Protein AF-A0A969CHP5-F1 (afdb_monomer_lite)

Sequence (103 aa):
MPSAKVNKIDASGTYPCPCRRQGHLSPIMLMDALGCEQCHHIFIVKPDGYTIEQCSAHYPHRTWYWTGRHWHPSRSRNRKLYWSLLLLSLCVGLIIVIWLVVL

Secondary structure (DSSP, 8-state):
-----PPPPPTTS-EE-SS-TT-EEEE-TTSSEEEETTT--EEEEPTTSSEEEE--SSSSPPEEEE-SSSEEEE--THHHHHHHHHHHHHHHHHHHHHHHHH-

Radius of gyration: 20.07 Å; chains: 1; bounding box: 52×31×57 Å

Structure (mmCIF, N/CA/C/O backbone):
data_AF-A0A969CHP5-F1
#
_entry.id   AF-A0A969CHP5-F1
#
loop_
_atom_site.group_PDB
_atom_site.id
_atom_site.type_symbol
_atom_site.label_atom_id
_atom_site.label_alt_id
_atom_site.label_comp_id
_atom_site.label_asym_id
_atom_site.label_entity_id
_atom_site.label_seq_id
_atom_site.pdbx_PDB_ins_code
_atom_site.Cartn_x
_atom_site.Cartn_y
_atom_site.Cartn_z
_atom_site.occupancy
_atom_site.B_iso_or_equiv
_atom_site.auth_seq_id
_atom_site.auth_comp_id
_atom_site.auth_asym_id
_atom_site.auth_atom_id
_atom_site.pdbx_PDB_model_num
ATOM 1 N N . MET A 1 1 ? -3.449 18.693 -10.287 1.00 43.56 1 MET A N 1
ATOM 2 C CA . MET A 1 1 ? -3.528 17.408 -9.552 1.00 43.56 1 MET A CA 1
ATOM 3 C C . MET A 1 1 ? -4.234 17.694 -8.237 1.00 43.56 1 MET A C 1
ATOM 5 O O . MET A 1 1 ? -3.754 18.584 -7.545 1.00 43.56 1 MET A O 1
ATOM 9 N N . PRO A 1 2 ? -5.375 17.066 -7.901 1.00 43.09 2 PRO A N 1
ATOM 10 C CA . PRO A 1 2 ? -6.012 17.330 -6.617 1.00 43.09 2 PRO A CA 1
ATOM 11 C C . PRO A 1 2 ? -5.061 16.837 -5.528 1.00 43.09 2 PRO A C 1
ATOM 13 O O . PRO A 1 2 ? -4.631 15.685 -5.563 1.00 43.09 2 PRO A O 1
ATOM 16 N N . SER A 1 3 ? -4.695 17.722 -4.605 1.00 51.88 3 SER A N 1
ATOM 17 C CA . SER A 1 3 ? -3.945 17.368 -3.404 1.00 51.88 3 SER A CA 1
ATOM 18 C C . SER A 1 3 ? -4.847 16.478 -2.550 1.00 51.88 3 SER A C 1
ATOM 20 O O . SER A 1 3 ? -5.678 16.965 -1.782 1.00 51.88 3 SER A O 1
ATOM 22 N N . ALA A 1 4 ? -4.793 15.165 -2.784 1.00 60.47 4 ALA A N 1
ATOM 23 C CA . ALA A 1 4 ? -5.497 14.196 -1.965 1.00 60.47 4 ALA A CA 1
ATOM 24 C C . ALA A 1 4 ? -4.883 14.290 -0.568 1.00 60.47 4 ALA A C 1
ATOM 26 O O . ALA A 1 4 ? -3.759 13.841 -0.356 1.00 60.47 4 ALA A O 1
ATOM 27 N N . LYS A 1 5 ? -5.590 14.947 0.357 1.00 68.06 5 LYS A N 1
ATOM 28 C CA . LYS A 1 5 ? -5.167 15.039 1.754 1.00 68.06 5 LYS A CA 1
ATOM 29 C C . LYS A 1 5 ? -5.029 13.615 2.284 1.00 68.06 5 LYS A C 1
ATOM 31 O O . LYS A 1 5 ? -6.019 12.891 2.389 1.00 68.06 5 LYS A O 1
ATOM 36 N N . VAL A 1 6 ? -3.790 13.206 2.523 1.00 75.94 6 VAL A N 1
ATOM 37 C CA . VAL A 1 6 ? -3.480 11.908 3.110 1.00 75.94 6 VAL A CA 1
ATOM 38 C C . VAL A 1 6 ? -3.713 12.038 4.607 1.00 75.94 6 VAL A C 1
ATOM 40 O O . VAL A 1 6 ? -3.163 12.937 5.240 1.00 75.94 6 VAL A O 1
ATOM 43 N N . ASN A 1 7 ? -4.568 11.181 5.153 1.00 83.06 7 ASN A N 1
ATOM 44 C CA . ASN A 1 7 ? -4.863 11.166 6.579 1.00 83.06 7 ASN A CA 1
ATOM 45 C C . ASN A 1 7 ? -4.018 10.101 7.270 1.00 83.06 7 ASN A C 1
ATOM 47 O O . ASN A 1 7 ? -3.778 9.032 6.703 1.00 83.06 7 ASN A O 1
ATOM 51 N N . LYS A 1 8 ? -3.592 10.398 8.500 1.00 85.88 8 LYS A N 1
ATOM 52 C CA . LYS A 1 8 ? -2.894 9.433 9.348 1.00 85.88 8 LYS A CA 1
ATOM 53 C C . LYS A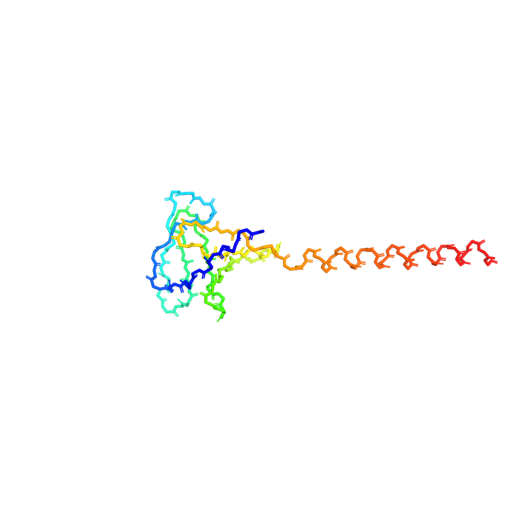 1 8 ? -3.819 8.246 9.624 1.00 85.88 8 LYS A C 1
ATOM 55 O O . LYS A 1 8 ? -5.007 8.433 9.893 1.00 85.88 8 LYS A O 1
ATOM 60 N N . ILE A 1 9 ? -3.271 7.046 9.513 1.00 87.06 9 ILE A N 1
ATOM 61 C CA . ILE A 1 9 ? -3.961 5.799 9.821 1.00 87.06 9 ILE A CA 1
ATOM 62 C C . ILE A 1 9 ? -3.781 5.547 11.315 1.00 87.06 9 ILE A C 1
ATOM 64 O O . ILE A 1 9 ? -2.666 5.580 11.832 1.00 87.06 9 ILE A O 1
ATOM 68 N N . ASP A 1 10 ? -4.889 5.331 12.004 1.00 86.38 10 ASP A N 1
ATOM 69 C CA . ASP A 1 10 ? -4.918 4.906 13.392 1.00 86.38 10 ASP A CA 1
ATOM 70 C C . ASP A 1 10 ? -4.862 3.379 13.425 1.00 86.38 10 ASP A C 1
ATOM 72 O O . ASP A 1 10 ? -5.750 2.714 12.896 1.00 86.38 10 ASP A O 1
ATOM 76 N N . ALA A 1 11 ? -3.821 2.811 14.030 1.00 83.19 11 ALA A N 1
ATOM 77 C CA . ALA A 1 11 ? -3.672 1.363 14.133 1.00 83.19 11 ALA A CA 1
ATOM 78 C C . ALA A 1 11 ? -4.799 0.707 14.950 1.00 83.19 11 ALA A C 1
ATOM 80 O O . ALA A 1 11 ? -5.052 -0.474 14.760 1.00 83.19 11 ALA A O 1
ATOM 81 N N . SER A 1 12 ? -5.502 1.463 15.804 1.00 84.44 12 SER A N 1
ATOM 82 C CA . SER A 1 12 ? -6.666 0.994 16.569 1.00 84.44 12 SER A CA 1
ATOM 83 C C . SER A 1 12 ? -8.006 1.189 15.843 1.00 84.44 12 SER A C 1
ATOM 85 O O . SER A 1 12 ? -9.053 0.739 16.314 1.00 84.44 12 SER A O 1
ATOM 87 N N . GLY A 1 13 ? -7.986 1.853 14.686 1.00 85.50 13 GLY A N 1
ATOM 88 C CA . GLY A 1 13 ? -9.175 2.209 13.925 1.00 85.50 13 GLY A CA 1
ATOM 89 C C . GLY A 1 13 ? -9.751 1.057 13.103 1.00 85.50 13 GLY A C 1
ATOM 90 O O . GLY A 1 13 ? -9.059 0.122 12.704 1.00 85.50 13 GLY A O 1
ATOM 91 N N . THR A 1 14 ? -11.044 1.166 12.786 1.00 88.12 14 THR A N 1
ATOM 92 C CA . THR A 1 14 ? -11.709 0.290 11.812 1.00 88.12 14 THR A CA 1
ATOM 93 C C . THR A 1 14 ? -11.814 0.992 10.462 1.00 88.12 14 THR A C 1
ATOM 95 O O . THR A 1 14 ? -12.347 2.098 10.369 1.00 88.12 14 THR A O 1
ATOM 98 N N . TYR A 1 15 ? -11.351 0.338 9.396 1.00 90.25 15 TYR A N 1
ATOM 99 C CA . TYR A 1 15 ? -11.370 0.887 8.032 1.00 90.25 15 TYR A CA 1
ATOM 100 C C . TYR A 1 15 ? -12.074 -0.061 7.059 1.00 90.25 15 TYR A C 1
ATOM 102 O O . TYR A 1 15 ? -12.099 -1.262 7.298 1.00 90.25 15 TYR A O 1
ATOM 110 N N . PRO A 1 16 ? -12.639 0.410 5.934 1.00 91.25 16 PRO A N 1
ATOM 111 C CA . PRO A 1 16 ? -13.132 -0.495 4.895 1.00 91.25 16 PRO A CA 1
ATOM 112 C C . PRO A 1 16 ? -11.969 -1.286 4.284 1.00 91.25 16 PRO A C 1
ATOM 114 O O . PRO A 1 16 ? -10.846 -0.801 4.235 1.00 91.25 16 PRO A O 1
ATOM 117 N N . CYS A 1 17 ? -12.197 -2.489 3.778 1.00 90.44 17 CYS A N 1
ATOM 118 C CA . CYS A 1 17 ? -11.139 -3.288 3.170 1.00 90.44 17 CYS A CA 1
ATOM 119 C C . CYS A 1 17 ? -10.775 -2.760 1.759 1.00 90.44 17 CYS A C 1
ATOM 121 O O . CYS A 1 17 ? -11.663 -2.549 0.927 1.00 90.44 17 CYS A O 1
ATOM 123 N N . PRO A 1 18 ? -9.477 -2.583 1.430 1.00 88.50 18 PRO A N 1
ATOM 124 C CA . PRO A 1 18 ? -9.043 -2.160 0.095 1.00 88.50 18 PRO A CA 1
ATOM 125 C C . PRO A 1 18 ? -9.248 -3.238 -0.985 1.00 88.50 18 PRO A C 1
ATOM 127 O O . PRO A 1 18 ? -9.321 -2.906 -2.167 1.00 88.50 18 PRO A O 1
ATOM 130 N N . CYS A 1 19 ? -9.341 -4.519 -0.608 1.00 83.12 19 CYS A N 1
ATOM 131 C CA . CYS A 1 19 ? -9.546 -5.639 -1.536 1.00 83.12 19 CYS A CA 1
ATOM 132 C C . CYS A 1 19 ? -11.024 -5.864 -1.888 1.00 83.12 19 CYS A C 1
ATOM 134 O O . CYS A 1 19 ? -11.336 -6.209 -3.026 1.00 83.12 19 CYS A O 1
ATOM 136 N N . ARG A 1 20 ? -11.935 -5.693 -0.919 1.00 78.38 20 ARG A N 1
ATOM 137 C CA . ARG A 1 20 ? -13.385 -5.899 -1.070 1.00 78.38 20 ARG A CA 1
ATOM 138 C C . ARG A 1 20 ? -14.153 -4.826 -0.307 1.00 78.38 20 ARG A C 1
ATOM 140 O O . ARG A 1 20 ? -13.928 -4.637 0.878 1.00 78.38 20 ARG A O 1
ATOM 147 N N . ARG A 1 21 ? -15.134 -4.190 -0.955 1.00 73.94 21 ARG A N 1
ATOM 148 C CA . ARG A 1 21 ? -15.909 -3.077 -0.367 1.00 73.94 21 ARG A CA 1
ATOM 149 C C . ARG A 1 21 ? -16.746 -3.443 0.866 1.00 73.94 21 ARG A C 1
ATOM 151 O O . ARG A 1 21 ? -17.100 -2.542 1.609 1.00 73.94 21 ARG A O 1
ATOM 158 N N . GLN A 1 22 ? -17.081 -4.719 1.057 1.00 83.75 22 GLN A N 1
ATOM 159 C CA . GLN A 1 22 ? -17.917 -5.181 2.175 1.00 83.75 22 GLN A CA 1
ATOM 160 C C . GLN A 1 22 ? -17.104 -5.621 3.402 1.00 83.75 22 GLN A C 1
ATOM 162 O O . GLN A 1 22 ? -17.690 -5.884 4.447 1.00 83.75 22 GLN A O 1
ATOM 167 N N . GLY A 1 23 ? -15.777 -5.733 3.279 1.00 85.88 23 GLY A N 1
ATOM 168 C CA . GLY A 1 23 ? -14.912 -6.134 4.385 1.00 85.88 23 GLY A CA 1
ATOM 169 C C . GLY A 1 23 ? -14.491 -4.942 5.225 1.00 85.88 23 GLY A C 1
ATOM 170 O O . GLY A 1 23 ? -14.414 -3.822 4.720 1.00 85.88 23 GLY A O 1
ATOM 171 N N . HIS A 1 24 ? -14.143 -5.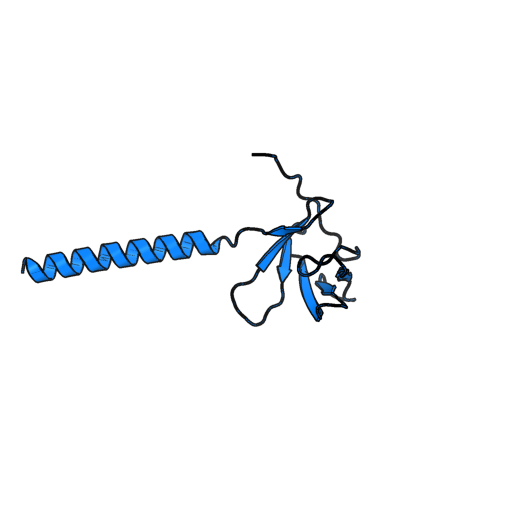204 6.480 1.00 90.62 24 HIS A N 1
ATOM 172 C CA . HIS A 1 24 ? -13.551 -4.222 7.378 1.00 90.62 24 HIS A CA 1
ATOM 173 C C . HIS A 1 24 ? -12.182 -4.711 7.850 1.00 90.62 24 HIS A C 1
ATOM 175 O O . HIS A 1 24 ? -11.960 -5.909 8.013 1.00 90.62 24 HIS A O 1
ATOM 181 N N . LEU A 1 25 ? -11.263 -3.766 7.985 1.00 91.50 25 LEU A N 1
ATOM 182 C CA . LEU A 1 25 ? -9.956 -3.915 8.590 1.00 91.50 25 LEU A CA 1
ATOM 183 C C . LEU A 1 25 ? -10.099 -3.655 10.087 1.00 91.50 25 LEU A C 1
ATOM 185 O O . LEU A 1 25 ? -10.504 -2.553 10.460 1.00 91.50 25 LEU A O 1
ATOM 189 N N . SER A 1 26 ? -9.776 -4.650 10.905 1.00 90.12 26 SER A N 1
ATOM 190 C CA . SER A 1 26 ? -9.752 -4.582 12.363 1.00 90.12 26 SER A CA 1
ATOM 191 C C . SER A 1 26 ? -8.311 -4.646 12.892 1.00 90.12 26 SER A C 1
ATOM 193 O O . SER A 1 26 ? -7.451 -5.269 12.260 1.00 90.12 26 SER A O 1
AT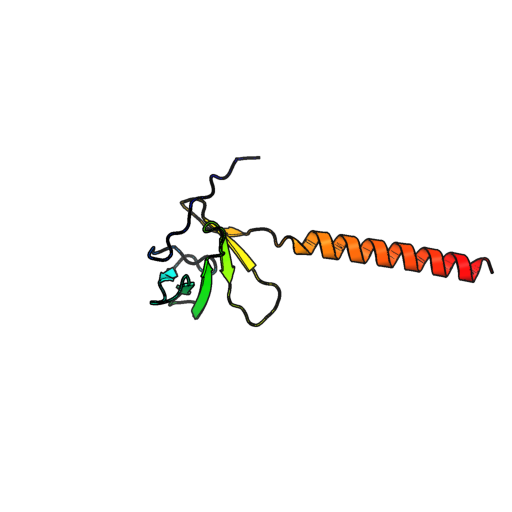OM 195 N N . PRO A 1 27 ? -8.016 -3.994 14.028 1.00 90.12 27 PRO A N 1
ATOM 196 C CA . PRO A 1 27 ? -6.705 -4.056 14.667 1.00 90.12 27 PRO A CA 1
ATOM 197 C C . PRO A 1 27 ? -6.336 -5.479 15.078 1.00 90.12 27 PRO A C 1
ATOM 199 O O . PRO A 1 27 ? -7.128 -6.190 15.696 1.00 90.12 27 PRO A O 1
ATOM 202 N N . ILE A 1 28 ? -5.098 -5.874 14.786 1.00 86.44 28 ILE A N 1
ATOM 203 C CA . ILE A 1 28 ? -4.492 -7.076 15.352 1.00 86.44 28 ILE A CA 1
ATOM 204 C C . ILE A 1 28 ? -3.785 -6.654 16.636 1.00 86.44 28 ILE A C 1
ATOM 206 O O . ILE A 1 28 ? -2.797 -5.922 16.609 1.00 86.44 28 ILE A O 1
ATOM 210 N N . MET A 1 29 ? -4.312 -7.108 17.771 1.00 76.50 29 MET A N 1
ATOM 211 C CA . MET A 1 29 ? -3.768 -6.792 19.092 1.00 76.50 29 MET A CA 1
ATOM 212 C C . MET A 1 29 ? -2.261 -7.102 19.147 1.00 76.50 29 MET A C 1
ATOM 214 O O . MET A 1 29 ? -1.830 -8.159 18.690 1.00 76.50 29 MET A O 1
ATOM 218 N N . LEU A 1 30 ? -1.486 -6.184 19.740 1.00 74.19 30 LEU A N 1
ATOM 219 C CA . LEU A 1 30 ? -0.018 -6.216 19.885 1.00 74.19 30 LEU A CA 1
ATOM 220 C C . LEU A 1 30 ? 0.821 -5.905 18.628 1.00 74.19 30 LEU A C 1
ATOM 222 O O . LEU A 1 30 ? 2.046 -6.004 18.692 1.00 74.19 30 LEU A O 1
ATOM 226 N N . MET A 1 31 ? 0.226 -5.497 17.506 1.00 74.94 31 MET A N 1
ATOM 227 C CA . MET A 1 31 ? 0.987 -5.075 16.323 1.00 74.94 31 MET A CA 1
ATOM 228 C C . MET A 1 31 ? 0.368 -3.834 15.679 1.00 74.94 3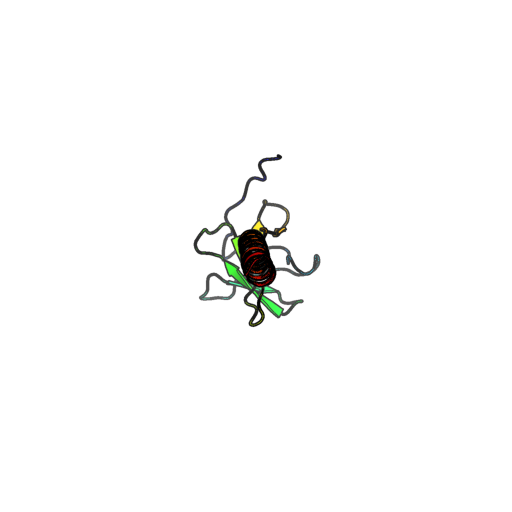1 MET A C 1
ATOM 230 O O . MET A 1 31 ? -0.845 -3.651 15.717 1.00 74.94 31 MET A O 1
ATOM 234 N N . ASP A 1 32 ? 1.183 -3.024 14.998 1.00 82.62 32 ASP A N 1
ATOM 235 C CA . ASP A 1 32 ? 0.703 -1.963 14.098 1.00 82.62 32 ASP A CA 1
ATOM 236 C C . ASP A 1 32 ? 0.213 -2.574 12.769 1.00 82.62 32 ASP A C 1
ATOM 238 O O . ASP A 1 32 ? 0.699 -2.274 11.672 1.00 82.62 32 ASP A O 1
ATOM 242 N N . ALA A 1 33 ? -0.725 -3.517 12.879 1.00 89.00 33 ALA A N 1
ATOM 243 C CA . ALA A 1 33 ? -1.248 -4.312 11.784 1.00 89.00 33 ALA A CA 1
ATOM 244 C C . ALA A 1 33 ? -2.775 -4.407 11.841 1.00 89.00 33 ALA A C 1
ATOM 246 O O . ALA A 1 33 ? -3.393 -4.492 12.899 1.00 89.00 33 ALA A O 1
ATOM 247 N N . LEU A 1 34 ? -3.375 -4.423 10.658 1.00 91.44 34 LEU A N 1
ATOM 248 C CA . LEU A 1 34 ? -4.807 -4.472 10.431 1.00 91.44 34 LEU A CA 1
ATOM 249 C C . LEU A 1 34 ? -5.153 -5.744 9.649 1.00 91.44 34 LEU A C 1
ATOM 251 O O . LEU A 1 34 ? -4.587 -6.004 8.586 1.00 91.44 34 LEU A O 1
ATOM 255 N N . GLY A 1 35 ? -6.088 -6.537 10.161 1.00 90.81 35 GLY A N 1
ATOM 256 C CA . GLY A 1 35 ? -6.577 -7.768 9.544 1.00 90.81 35 GLY A CA 1
ATOM 257 C C . GLY A 1 35 ? -7.970 -7.593 8.946 1.00 90.81 35 GLY A C 1
ATOM 258 O O . GLY A 1 35 ? -8.800 -6.874 9.481 1.00 90.81 35 GLY A O 1
ATOM 259 N N . CYS A 1 36 ? -8.242 -8.250 7.823 1.00 91.25 36 CYS A N 1
ATOM 260 C CA . CYS A 1 36 ? -9.571 -8.290 7.208 1.00 91.25 36 CYS A CA 1
ATOM 261 C C . CYS A 1 36 ? -10.237 -9.646 7.457 1.00 91.25 36 CYS A C 1
ATOM 263 O O . CYS A 1 36 ? -9.753 -10.656 6.951 1.00 91.25 36 CYS A O 1
ATOM 265 N N . GLU A 1 37 ? -11.380 -9.678 8.140 1.00 86.75 37 GLU A N 1
ATOM 266 C CA . GLU A 1 37 ? -12.065 -10.938 8.491 1.00 86.75 37 GLU A CA 1
ATOM 267 C C . GLU A 1 37 ? -12.655 -11.682 7.282 1.00 86.75 37 GLU A C 1
ATOM 269 O O . GLU A 1 37 ? -12.766 -12.899 7.298 1.00 86.75 37 GLU A O 1
ATOM 274 N N . GLN A 1 38 ? -13.005 -10.972 6.205 1.00 88.19 38 GLN A N 1
ATOM 275 C CA . GLN A 1 38 ? -13.624 -11.578 5.012 1.00 88.19 38 GLN A CA 1
ATOM 276 C C . GLN A 1 38 ? -12.623 -12.055 3.960 1.00 88.19 38 GLN A C 1
ATOM 278 O O . GLN A 1 38 ? -12.932 -12.893 3.115 1.00 88.19 38 GLN A O 1
ATOM 283 N N . CYS A 1 39 ? -11.463 -11.409 3.912 1.00 88.31 39 CYS A N 1
ATOM 284 C CA . CYS A 1 39 ? -10.452 -11.639 2.891 1.00 88.31 39 CYS A CA 1
ATOM 285 C C . CYS A 1 39 ? -9.174 -12.256 3.459 1.00 88.31 39 CYS A C 1
ATOM 287 O O . CYS A 1 39 ? -8.290 -12.603 2.685 1.00 88.31 39 CYS A O 1
ATOM 289 N N . HIS A 1 40 ? -9.091 -12.400 4.787 1.00 87.44 40 HIS A N 1
ATOM 290 C CA . HIS A 1 40 ? -7.993 -13.026 5.525 1.00 87.44 40 HIS A CA 1
ATOM 291 C C . HIS A 1 40 ? -6.606 -12.474 5.165 1.00 87.44 40 HIS A C 1
ATOM 293 O O . HIS A 1 40 ? -5.592 -13.158 5.282 1.00 87.44 40 HIS A O 1
ATOM 299 N N . HIS A 1 41 ? -6.551 -11.218 4.720 1.00 88.69 41 HIS A N 1
ATOM 300 C CA . HIS A 1 41 ? -5.304 -10.521 4.444 1.00 88.69 41 HIS A CA 1
ATOM 301 C C . HIS A 1 41 ? -4.929 -9.623 5.615 1.00 88.69 41 HIS A C 1
ATOM 303 O O . HIS A 1 41 ? -5.785 -8.958 6.203 1.00 88.69 41 HIS A O 1
ATOM 309 N N . ILE A 1 42 ? -3.630 -9.601 5.904 1.00 90.38 42 ILE A N 1
ATOM 310 C CA . ILE A 1 42 ? -3.015 -8.753 6.917 1.00 90.38 42 ILE A CA 1
ATOM 311 C C . ILE A 1 42 ? -2.345 -7.579 6.207 1.00 90.38 42 ILE A C 1
ATOM 313 O O . ILE A 1 42 ? -1.680 -7.747 5.180 1.00 90.38 42 ILE A O 1
ATOM 317 N N . PHE A 1 43 ? -2.520 -6.390 6.760 1.00 91.44 43 PHE A N 1
ATOM 318 C CA . PHE A 1 43 ? -1.942 -5.150 6.278 1.00 91.44 43 PHE A CA 1
ATOM 319 C C . PHE A 1 43 ? -1.136 -4.522 7.406 1.00 91.44 43 PHE A C 1
ATOM 321 O O . PHE A 1 43 ? -1.661 -4.312 8.491 1.00 91.44 43 PHE A O 1
ATOM 328 N N . ILE A 1 44 ? 0.130 -4.214 7.163 1.00 90.50 44 ILE A N 1
ATOM 329 C CA . ILE A 1 44 ? 0.983 -3.515 8.123 1.00 90.50 44 ILE A CA 1
ATOM 330 C C . ILE A 1 44 ? 0.892 -2.019 7.851 1.00 90.50 44 ILE A C 1
ATOM 332 O O . ILE A 1 44 ? 0.994 -1.591 6.698 1.00 90.50 44 ILE A O 1
ATOM 336 N N . VAL A 1 45 ? 0.722 -1.222 8.903 1.00 89.75 45 VAL A N 1
ATOM 337 C CA . VAL A 1 45 ? 0.856 0.232 8.808 1.00 89.75 45 VAL A CA 1
ATOM 338 C C . VAL A 1 45 ? 2.345 0.548 8.692 1.00 89.75 45 VAL A C 1
ATOM 340 O O . VAL A 1 45 ? 3.154 0.124 9.515 1.00 89.75 45 VAL A O 1
ATOM 343 N N . LYS A 1 46 ? 2.742 1.260 7.637 1.00 87.81 46 LYS A N 1
ATOM 344 C CA . LYS A 1 46 ? 4.140 1.653 7.459 1.00 87.81 46 LYS A CA 1
ATOM 345 C C . LYS A 1 46 ? 4.584 2.599 8.579 1.00 87.81 46 LYS A C 1
ATOM 347 O O . LYS A 1 46 ? 3.755 3.321 9.127 1.00 87.81 46 LYS A O 1
ATOM 352 N N . PRO A 1 47 ? 5.902 2.714 8.832 1.00 82.62 47 PRO A N 1
ATOM 353 C CA . PRO A 1 47 ? 6.443 3.661 9.811 1.00 82.62 47 PRO A CA 1
ATOM 354 C C . PRO A 1 47 ? 6.074 5.124 9.532 1.00 82.62 47 PRO A C 1
ATOM 356 O O . PRO A 1 47 ? 6.145 5.962 10.424 1.00 82.62 47 PRO A O 1
ATOM 359 N N . ASP A 1 48 ? 5.692 5.445 8.290 1.00 82.88 48 ASP A N 1
ATOM 360 C CA . ASP A 1 48 ? 5.195 6.773 7.936 1.00 82.88 48 ASP A CA 1
ATOM 361 C C . ASP A 1 48 ? 3.829 7.085 8.578 1.00 82.88 48 ASP A C 1
ATOM 363 O O . ASP A 1 48 ? 3.500 8.254 8.752 1.00 82.88 48 ASP A O 1
ATOM 367 N N . GLY A 1 49 ? 3.048 6.071 8.966 1.00 85.69 49 GLY A N 1
ATOM 368 C CA . GLY A 1 49 ? 1.708 6.210 9.536 1.00 85.69 49 GLY A CA 1
ATOM 369 C C . GLY A 1 49 ? 0.636 6.644 8.530 1.00 85.69 49 GLY A C 1
ATOM 370 O O . GLY A 1 49 ? -0.486 6.951 8.926 1.00 85.69 49 GLY A O 1
ATOM 371 N N . TYR A 1 50 ? 0.957 6.696 7.235 1.00 87.88 50 TYR A N 1
ATOM 372 C CA . TYR A 1 50 ? 0.070 7.199 6.176 1.00 87.88 50 TYR A CA 1
ATOM 373 C C . TYR A 1 50 ? -0.245 6.154 5.112 1.00 87.88 50 TYR A C 1
ATOM 375 O O . TYR A 1 50 ? -1.200 6.316 4.342 1.00 87.88 50 TYR A O 1
ATOM 383 N N . THR A 1 51 ? 0.546 5.083 5.054 1.00 89.62 51 THR A N 1
ATOM 384 C CA . THR A 1 51 ? 0.313 3.976 4.137 1.00 89.62 51 THR A CA 1
ATOM 385 C C . THR A 1 51 ? 0.173 2.644 4.854 1.00 89.62 51 THR A C 1
ATOM 387 O O . THR A 1 51 ? 0.810 2.390 5.871 1.00 89.62 51 THR A O 1
ATOM 390 N N . ILE A 1 52 ? -0.655 1.774 4.283 1.00 90.50 52 ILE A N 1
ATOM 391 C CA . ILE A 1 52 ? -0.674 0.352 4.610 1.00 90.50 52 ILE A CA 1
ATOM 392 C C . ILE A 1 52 ? 0.010 -0.446 3.505 1.00 90.50 52 ILE A C 1
ATOM 394 O O . ILE A 1 52 ? -0.109 -0.122 2.319 1.00 90.50 52 ILE A O 1
ATOM 398 N N . GLU A 1 53 ? 0.698 -1.509 3.891 1.00 89.44 53 GLU A N 1
ATOM 399 C CA . GLU A 1 53 ? 1.310 -2.490 3.004 1.00 89.44 53 GLU A CA 1
ATOM 400 C C . GLU A 1 53 ? 0.713 -3.866 3.261 1.00 89.44 53 GLU A C 1
ATOM 402 O O . GLU A 1 53 ? 0.602 -4.301 4.403 1.00 89.44 53 GLU A O 1
ATOM 407 N N . GLN A 1 54 ? 0.313 -4.564 2.201 1.00 90.00 54 GLN A N 1
ATOM 408 C CA . GLN A 1 54 ? -0.175 -5.930 2.345 1.00 90.00 54 GLN A CA 1
ATOM 409 C C . GLN A 1 54 ? 0.980 -6.877 2.691 1.00 90.00 54 GLN A C 1
ATOM 411 O O . GLN A 1 54 ? 1.936 -7.004 1.920 1.00 90.00 54 GLN A O 1
ATOM 416 N N . CYS A 1 55 ? 0.832 -7.607 3.799 1.00 83.94 55 CYS A N 1
ATOM 417 C CA . CYS A 1 55 ? 1.667 -8.750 4.154 1.00 83.94 55 CYS A CA 1
ATOM 418 C C . CYS A 1 55 ? 1.350 -9.924 3.228 1.00 83.94 55 CYS A C 1
ATOM 420 O O . CYS A 1 55 ? 0.549 -10.802 3.539 1.00 83.94 55 CYS A O 1
ATOM 422 N N . SER A 1 56 ? 1.948 -9.903 2.042 1.00 74.06 56 SER A N 1
ATOM 423 C CA . SER A 1 56 ? 1.920 -11.006 1.089 1.00 74.06 56 SER A CA 1
ATOM 424 C C . SER A 1 56 ? 3.300 -11.646 1.040 1.00 74.06 56 SER A C 1
ATOM 426 O O . SER A 1 56 ? 4.297 -10.945 0.875 1.00 74.06 56 SER A O 1
ATOM 428 N N . ALA A 1 57 ? 3.348 -12.977 1.118 1.00 68.81 57 ALA A N 1
ATOM 429 C CA . ALA A 1 57 ? 4.566 -13.741 0.850 1.00 68.81 57 ALA A CA 1
ATOM 430 C C . ALA A 1 57 ? 5.011 -13.626 -0.622 1.00 68.81 57 ALA A C 1
ATOM 432 O O . ALA A 1 57 ? 6.161 -13.899 -0.949 1.00 68.81 57 ALA A O 1
ATOM 433 N N . HIS A 1 58 ? 4.104 -13.215 -1.516 1.00 64.50 58 HIS A N 1
ATOM 434 C CA . HIS A 1 58 ? 4.373 -13.036 -2.937 1.00 64.50 58 HIS A CA 1
ATOM 435 C C . HIS A 1 58 ? 4.583 -11.562 -3.294 1.00 64.50 58 HIS A C 1
ATOM 437 O O . HIS A 1 58 ? 3.716 -10.718 -3.038 1.00 64.50 58 HIS A O 1
ATOM 443 N N . TYR A 1 59 ? 5.712 -11.282 -3.946 1.00 61.41 59 TYR A N 1
ATOM 444 C CA . TYR A 1 59 ? 5.992 -10.015 -4.615 1.00 61.41 59 TYR A CA 1
ATOM 445 C C . TYR A 1 59 ? 5.096 -9.875 -5.863 1.00 61.41 59 TYR A C 1
ATOM 447 O O . TYR A 1 59 ? 4.886 -10.872 -6.558 1.00 61.41 59 TYR A O 1
ATOM 455 N N . PRO A 1 60 ? 4.580 -8.679 -6.214 1.00 69.19 60 PRO A N 1
ATOM 456 C CA . PRO A 1 60 ? 4.870 -7.361 -5.647 1.00 69.19 60 PRO A CA 1
ATOM 457 C C . PRO A 1 60 ? 3.974 -6.958 -4.470 1.00 69.19 60 PRO A C 1
ATOM 459 O O . PRO A 1 60 ? 2.750 -7.098 -4.516 1.00 69.19 60 PRO A O 1
ATOM 462 N N . HIS A 1 61 ? 4.591 -6.334 -3.463 1.00 74.88 61 HIS A N 1
ATOM 463 C CA . HIS A 1 61 ? 3.874 -5.723 -2.348 1.00 74.88 61 HIS A CA 1
ATOM 464 C C . HIS A 1 61 ? 3.002 -4.566 -2.835 1.00 74.88 61 HIS A C 1
ATOM 466 O O . HIS A 1 61 ? 3.459 -3.645 -3.525 1.00 74.88 61 HIS A O 1
ATOM 472 N N . ARG A 1 62 ? 1.720 -4.627 -2.482 1.00 85.50 62 ARG A N 1
ATOM 473 C CA . ARG A 1 62 ? 0.752 -3.577 -2.779 1.00 85.50 62 ARG A CA 1
ATOM 474 C C . ARG A 1 62 ? 0.645 -2.657 -1.575 1.00 85.50 62 ARG A C 1
ATOM 476 O O . ARG A 1 62 ? 0.565 -3.119 -0.437 1.00 85.50 62 ARG A O 1
ATOM 483 N N . THR A 1 63 ? 0.648 -1.359 -1.845 1.00 88.06 63 THR A N 1
ATOM 484 C CA . THR A 1 63 ? 0.556 -0.319 -0.826 1.00 88.06 63 THR A CA 1
ATOM 485 C C . THR A 1 63 ? -0.616 0.603 -1.124 1.00 88.06 63 THR A C 1
ATOM 487 O O . THR A 1 63 ? -0.921 0.894 -2.284 1.00 88.06 63 THR A O 1
ATOM 490 N N . TRP A 1 64 ? -1.276 1.084 -0.075 1.00 90.56 64 TRP A N 1
ATOM 491 C CA . TRP A 1 64 ? -2.393 2.020 -0.176 1.00 90.56 64 TRP A CA 1
ATOM 492 C C . TRP A 1 64 ? -2.230 3.149 0.827 1.00 90.56 64 TRP A C 1
ATOM 494 O O . TRP A 1 64 ? -1.628 2.957 1.875 1.00 90.56 64 TRP A O 1
ATOM 504 N N . TYR A 1 65 ? -2.786 4.314 0.511 1.00 90.06 65 TYR A N 1
ATOM 505 C CA . TYR A 1 65 ? -2.913 5.431 1.443 1.00 90.06 65 TYR A CA 1
ATOM 506 C C . TYR A 1 65 ? -4.383 5.736 1.713 1.00 90.06 65 TYR A C 1
ATOM 508 O O . TYR A 1 65 ? -5.248 5.530 0.850 1.00 90.06 65 TYR A O 1
ATOM 516 N N . TRP A 1 66 ? -4.660 6.228 2.917 1.00 89.38 66 TRP A N 1
ATOM 517 C CA . TRP A 1 66 ? -6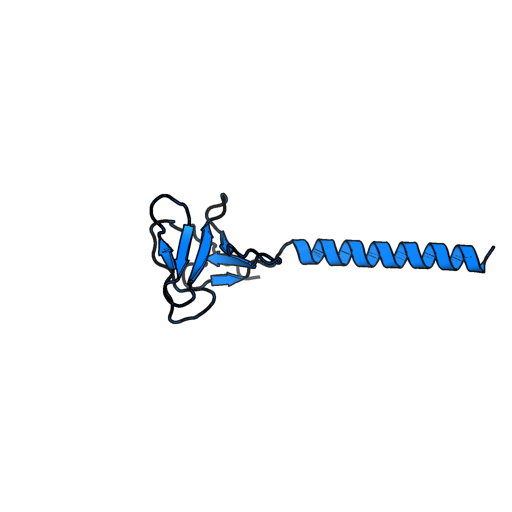.007 6.586 3.341 1.00 89.38 66 TRP A CA 1
ATOM 518 C C . TRP A 1 66 ? -6.300 8.061 3.053 1.00 89.38 66 TRP A C 1
ATOM 520 O O . TRP A 1 66 ? -5.563 8.949 3.479 1.00 89.38 66 TRP A O 1
ATOM 530 N N . THR A 1 67 ? -7.401 8.346 2.352 1.00 86.94 67 THR A N 1
ATOM 531 C CA . THR A 1 67 ? -7.833 9.730 2.053 1.00 86.94 67 THR A CA 1
ATOM 532 C C . THR A 1 67 ? -8.928 10.247 2.987 1.00 86.94 67 THR A C 1
ATOM 534 O O . THR A 1 67 ? -9.532 11.286 2.731 1.00 86.94 67 THR A O 1
ATOM 537 N N . GLY A 1 68 ? -9.254 9.511 4.055 1.00 85.38 68 GLY A N 1
ATOM 538 C CA . GLY A 1 68 ? -10.387 9.810 4.942 1.00 85.38 68 GLY A CA 1
ATOM 539 C C . GLY A 1 68 ? -11.704 9.150 4.538 1.00 85.38 68 GLY A C 1
ATOM 540 O O . GLY A 1 68 ? -12.584 9.007 5.377 1.00 85.38 68 GLY A O 1
ATOM 541 N N . ARG A 1 69 ? -11.851 8.736 3.274 1.00 85.62 69 ARG A N 1
ATOM 542 C CA . ARG A 1 69 ? -13.071 8.068 2.781 1.00 85.62 69 ARG A CA 1
ATOM 543 C C . ARG A 1 69 ? -12.809 6.752 2.066 1.00 85.62 69 ARG A C 1
ATOM 545 O O . ARG A 1 69 ? -13.658 5.870 2.098 1.00 85.62 69 ARG A O 1
ATOM 552 N N . HIS A 1 70 ? -11.683 6.631 1.375 1.00 87.50 70 HIS A N 1
ATOM 553 C CA . HIS A 1 70 ? -11.381 5.458 0.567 1.00 87.50 70 HIS A CA 1
ATOM 554 C C . HIS A 1 70 ? -9.877 5.228 0.472 1.00 87.50 70 HIS A C 1
ATOM 556 O O . HIS A 1 70 ? -9.065 6.150 0.585 1.00 87.50 70 HIS A O 1
ATOM 562 N N . TRP A 1 71 ? -9.519 3.973 0.225 1.00 90.00 71 TRP A N 1
ATOM 563 C CA . TRP A 1 71 ? -8.150 3.587 -0.066 1.00 90.00 71 TRP A CA 1
ATOM 564 C C . TRP A 1 71 ? -7.781 3.978 -1.484 1.00 90.00 71 TRP A C 1
ATOM 566 O O . TRP A 1 71 ? -8.501 3.671 -2.434 1.00 90.00 71 TRP A O 1
ATOM 576 N N . HIS A 1 72 ? -6.621 4.601 -1.627 1.00 89.25 72 HIS A N 1
ATOM 577 C CA . HIS A 1 72 ? -6.012 4.818 -2.925 1.00 89.25 72 HIS A CA 1
ATOM 578 C C . HIS A 1 72 ? -4.744 3.987 -3.067 1.00 89.25 72 HIS A C 1
ATOM 580 O O . HIS A 1 72 ? -3.929 3.965 -2.144 1.00 89.25 72 HIS A O 1
ATOM 586 N N . PRO A 1 73 ? -4.532 3.335 -4.222 1.00 86.94 73 PRO A N 1
ATOM 587 C CA . PRO A 1 73 ? -3.305 2.601 -4.470 1.00 86.94 73 PRO A CA 1
ATOM 588 C C . PRO A 1 73 ? -2.128 3.577 -4.521 1.00 86.94 73 PRO A C 1
ATOM 590 O O . PRO A 1 73 ? -2.088 4.501 -5.339 1.00 86.94 73 PRO A O 1
ATOM 593 N N . SER A 1 74 ? -1.142 3.350 -3.660 1.00 83.62 74 SER A N 1
ATOM 594 C CA . SER A 1 74 ? 0.160 3.980 -3.790 1.00 83.62 74 SER A CA 1
ATOM 595 C C . SER A 1 74 ? 0.889 3.248 -4.912 1.00 83.62 74 SER A C 1
ATOM 597 O O . SER A 1 74 ? 1.093 2.034 -4.869 1.00 83.62 74 SER A O 1
ATOM 599 N N . ARG A 1 75 ? 1.210 3.958 -6.000 1.00 69.94 75 ARG A N 1
ATOM 600 C CA . ARG A 1 75 ? 1.978 3.356 -7.095 1.00 69.94 75 ARG A CA 1
ATOM 601 C C . ARG A 1 75 ? 3.314 2.900 -6.522 1.00 69.94 75 ARG A C 1
ATOM 603 O O . ARG A 1 75 ? 4.140 3.736 -6.166 1.00 69.94 75 ARG A O 1
ATOM 610 N N . SER A 1 76 ? 3.520 1.583 -6.495 1.00 62.81 76 SER A N 1
ATOM 611 C CA . SER A 1 76 ? 4.814 0.961 -6.229 1.00 62.81 76 SER A CA 1
ATOM 612 C C . SER A 1 76 ? 5.903 1.718 -6.997 1.00 62.81 76 SER A C 1
ATOM 614 O O . SER A 1 76 ? 5.907 1.776 -8.234 1.00 62.81 76 SER A O 1
ATOM 616 N N . ARG A 1 77 ? 6.808 2.352 -6.242 1.00 60.94 77 ARG A N 1
ATOM 617 C CA . ARG A 1 77 ? 7.923 3.156 -6.768 1.00 60.94 77 ARG A CA 1
ATOM 618 C C . ARG A 1 77 ? 8.847 2.324 -7.669 1.00 60.94 77 ARG A C 1
ATOM 620 O O . ARG A 1 77 ? 9.537 2.877 -8.522 1.00 60.94 77 ARG A O 1
ATOM 627 N N . ASN A 1 78 ? 8.762 1.000 -7.567 1.00 61.66 78 ASN A N 1
ATOM 628 C CA . ASN A 1 78 ? 9.613 0.041 -8.263 1.00 61.66 78 ASN A CA 1
ATOM 629 C C . ASN A 1 78 ? 9.304 -0.061 -9.758 1.00 61.66 78 ASN A C 1
ATOM 631 O O . ASN A 1 78 ? 10.182 -0.442 -10.526 1.00 61.66 78 ASN A O 1
ATOM 635 N N . ARG A 1 79 ? 8.105 0.343 -10.211 1.00 65.81 79 ARG A N 1
ATOM 636 C CA . ARG A 1 79 ? 7.793 0.322 -11.650 1.00 65.81 79 ARG A CA 1
ATOM 637 C C . ARG A 1 79 ? 8.757 1.209 -12.438 1.00 65.81 79 ARG A C 1
ATOM 639 O O . ARG A 1 79 ? 9.200 0.812 -13.504 1.00 65.81 79 ARG A O 1
ATOM 646 N N . LYS A 1 80 ? 9.106 2.387 -11.908 1.00 69.38 80 LYS A N 1
ATOM 647 C CA . LYS A 1 80 ? 10.047 3.300 -12.576 1.00 69.38 80 LYS A CA 1
ATOM 648 C C . LYS A 1 80 ? 11.446 2.696 -12.671 1.00 69.38 80 LYS A C 1
ATOM 650 O O . LYS A 1 80 ? 12.028 2.738 -13.742 1.00 69.38 80 LYS A O 1
ATOM 655 N N . LEU A 1 81 ? 11.933 2.089 -11.587 1.00 76.69 81 LEU A N 1
ATOM 656 C CA . LEU A 1 81 ? 13.253 1.459 -11.553 1.00 76.69 81 LEU A CA 1
ATOM 657 C C . LEU A 1 81 ? 13.354 0.291 -12.544 1.00 76.69 81 LEU A C 1
ATOM 659 O O . LEU A 1 81 ? 14.342 0.185 -13.259 1.00 76.69 81 LEU A O 1
ATOM 663 N N . TYR A 1 82 ? 12.308 -0.535 -12.637 1.00 79.31 82 TYR A N 1
ATOM 664 C CA . TYR A 1 82 ? 12.259 -1.632 -13.603 1.00 79.31 82 TYR A CA 1
ATOM 665 C C . TYR A 1 82 ? 12.331 -1.120 -15.048 1.00 79.31 82 TYR A C 1
ATOM 667 O O . TYR A 1 82 ? 13.143 -1.604 -15.828 1.00 79.31 82 TYR A O 1
ATOM 675 N N . TRP A 1 83 ? 11.555 -0.082 -15.387 1.00 84.00 83 TRP A N 1
ATOM 676 C CA . TRP A 1 83 ? 11.629 0.562 -16.705 1.00 84.00 83 TRP A CA 1
ATOM 677 C C . TRP A 1 83 ? 13.012 1.159 -16.994 1.00 84.00 83 TRP A C 1
ATOM 679 O O . TRP A 1 83 ? 13.513 1.005 -18.105 1.00 84.00 83 TRP A O 1
ATOM 689 N N . SER A 1 84 ? 13.648 1.797 -16.006 1.00 83.44 84 SER A N 1
ATOM 690 C CA . SER A 1 84 ? 15.007 2.334 -16.143 1.00 83.44 84 SER A CA 1
ATOM 691 C C . SER A 1 84 ? 16.038 1.242 -16.437 1.00 83.44 84 SER A C 1
ATOM 693 O O . SER A 1 84 ? 16.869 1.414 -17.325 1.00 83.44 84 SER A O 1
ATOM 695 N N . LEU A 1 85 ? 15.973 0.112 -15.728 1.00 87.75 85 LEU A N 1
ATOM 696 C CA . LEU A 1 85 ? 16.891 -1.014 -15.926 1.00 87.75 85 LEU A CA 1
ATOM 697 C C . LEU A 1 85 ? 16.692 -1.690 -17.288 1.00 87.75 85 LEU A C 1
ATOM 699 O O . LEU A 1 85 ? 17.666 -2.046 -17.945 1.00 87.75 85 LEU A O 1
ATOM 703 N N . LEU A 1 86 ? 15.441 -1.825 -17.733 1.00 90.75 86 LEU A N 1
ATOM 704 C CA . LEU A 1 86 ? 15.102 -2.435 -19.020 1.00 90.75 86 LEU A CA 1
ATOM 705 C C . LEU A 1 86 ? 15.622 -1.588 -20.191 1.00 90.75 86 LEU A C 1
ATOM 707 O O . LEU A 1 86 ? 16.237 -2.120 -21.112 1.00 90.75 86 LEU A O 1
ATOM 711 N N . LEU A 1 87 ? 15.453 -0.262 -20.116 1.00 93.62 87 LEU A N 1
ATOM 712 C CA . LEU A 1 87 ? 16.010 0.674 -21.098 1.00 93.62 87 LEU A CA 1
ATOM 713 C C . LEU A 1 87 ? 17.540 0.622 -21.132 1.00 93.62 87 LEU A C 1
ATOM 715 O O . LEU A 1 87 ? 18.122 0.566 -22.211 1.00 93.62 87 LEU A O 1
ATOM 719 N N . LEU A 1 88 ? 18.191 0.595 -19.964 1.00 94.06 88 LEU A N 1
ATOM 720 C CA . LEU A 1 88 ? 19.649 0.499 -19.884 1.00 94.06 88 LEU A CA 1
ATOM 721 C C . LEU A 1 88 ? 20.160 -0.802 -20.517 1.00 94.06 88 LEU A C 1
ATOM 723 O O . LEU A 1 88 ? 21.100 -0.769 -21.307 1.00 94.06 88 LEU A O 1
ATOM 727 N N . SER A 1 89 ? 19.516 -1.930 -20.210 1.00 93.88 89 SER A N 1
ATOM 728 C CA . SER A 1 89 ? 19.860 -3.233 -20.787 1.00 93.88 89 SER A CA 1
ATOM 729 C C . SER A 1 89 ? 19.718 -3.239 -22.311 1.00 93.88 89 SER A C 1
ATOM 731 O O . SER A 1 89 ? 20.610 -3.737 -22.996 1.00 93.88 89 SER A O 1
ATOM 733 N N . LEU A 1 90 ? 18.651 -2.636 -22.845 1.00 95.44 90 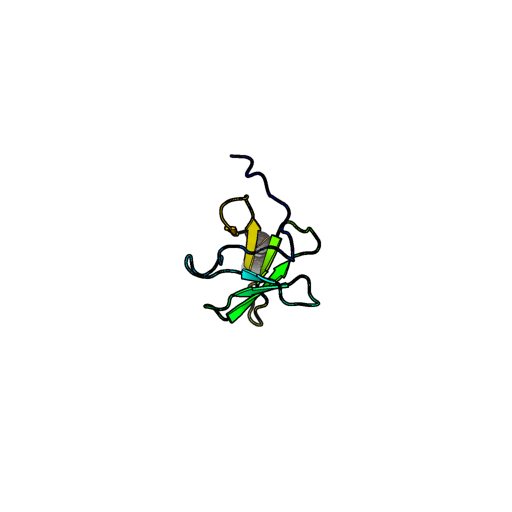LEU A N 1
ATOM 734 C CA . LEU A 1 90 ? 18.434 -2.534 -24.286 1.00 95.44 90 LEU A CA 1
ATOM 735 C C . LEU A 1 90 ? 19.521 -1.686 -24.967 1.00 95.44 90 LEU A C 1
ATOM 737 O O . LEU A 1 90 ? 20.076 -2.096 -25.983 1.00 95.44 90 LEU A O 1
ATOM 741 N N . CYS A 1 91 ? 19.863 -0.532 -24.384 1.00 95.19 91 CYS A N 1
ATOM 742 C CA . CYS A 1 91 ? 20.915 0.343 -24.904 1.00 95.19 91 CYS A CA 1
ATOM 743 C C . CYS A 1 91 ? 22.278 -0.358 -24.928 1.00 95.19 91 CYS A C 1
ATOM 745 O O . CYS A 1 91 ? 22.969 -0.318 -25.942 1.00 95.19 91 CYS A O 1
ATOM 747 N N . VAL A 1 92 ? 22.654 -1.029 -23.835 1.00 94.94 92 VAL A N 1
ATOM 748 C CA . VAL A 1 92 ? 23.923 -1.767 -23.753 1.00 94.94 92 VAL A CA 1
ATOM 749 C C . VAL A 1 92 ? 23.954 -2.911 -24.767 1.00 94.94 92 VAL A C 1
ATOM 751 O O . VAL A 1 92 ? 24.950 -3.071 -25.469 1.00 94.94 92 VAL A O 1
ATOM 754 N N . GLY A 1 93 ? 22.856 -3.662 -24.904 1.00 94.44 93 GLY A N 1
ATOM 755 C CA . GLY A 1 93 ? 22.746 -4.729 -25.899 1.00 94.44 93 GLY A CA 1
ATOM 756 C C . GLY A 1 93 ? 22.944 -4.223 -27.329 1.00 94.44 93 GLY A C 1
ATOM 757 O O . GLY A 1 93 ? 23.717 -4.811 -28.081 1.00 94.44 93 GLY A O 1
ATOM 758 N N . LEU A 1 94 ? 22.320 -3.097 -27.691 1.00 95.12 94 LEU A N 1
ATOM 759 C CA . LEU A 1 94 ? 22.487 -2.494 -29.018 1.00 95.12 94 LEU A CA 1
ATOM 760 C C . LEU A 1 94 ? 23.926 -2.039 -29.277 1.00 95.12 94 LEU A C 1
ATOM 762 O O . LEU A 1 94 ? 24.442 -2.271 -30.365 1.00 95.12 94 LEU A O 1
ATOM 766 N N . ILE A 1 95 ? 24.588 -1.439 -28.286 1.00 94.31 95 ILE A N 1
ATOM 767 C CA . ILE A 1 95 ? 25.986 -1.002 -28.418 1.00 94.31 95 ILE A CA 1
ATOM 768 C C . ILE A 1 95 ? 26.903 -2.200 -28.688 1.00 94.31 95 ILE A C 1
ATOM 770 O O . ILE A 1 95 ? 27.754 -2.119 -29.569 1.00 94.31 95 ILE A O 1
ATOM 774 N N . ILE A 1 96 ? 26.706 -3.314 -27.975 1.00 94.44 96 ILE A N 1
ATOM 775 C CA . ILE A 1 96 ? 27.490 -4.544 -28.163 1.00 94.44 96 ILE A CA 1
ATOM 776 C C . ILE A 1 96 ? 27.255 -5.131 -29.557 1.00 94.44 96 ILE A C 1
ATOM 778 O O . ILE A 1 96 ? 28.213 -5.503 -30.230 1.00 94.44 96 ILE A O 1
ATOM 782 N N . VAL A 1 97 ? 26.000 -5.188 -30.012 1.00 94.62 97 VAL A N 1
ATOM 783 C CA . VAL A 1 97 ? 25.664 -5.704 -31.349 1.00 94.62 97 VAL A CA 1
ATOM 784 C C . VAL A 1 97 ? 26.294 -4.844 -32.442 1.00 94.62 97 VAL A C 1
ATOM 786 O O . VAL A 1 97 ? 26.884 -5.386 -33.368 1.00 94.62 97 VAL A O 1
ATOM 789 N N . ILE A 1 98 ? 26.221 -3.516 -32.324 1.00 93.81 98 ILE A N 1
ATOM 790 C CA . ILE A 1 98 ? 26.855 -2.603 -33.285 1.00 93.81 98 ILE A CA 1
ATOM 791 C C . ILE A 1 98 ? 28.369 -2.825 -33.307 1.00 93.81 98 ILE A C 1
ATOM 793 O O . ILE A 1 98 ? 28.948 -2.937 -34.382 1.00 93.81 98 ILE A O 1
ATOM 797 N N . TRP A 1 99 ? 29.002 -2.945 -32.138 1.00 93.12 99 TRP A N 1
ATOM 798 C CA . TRP A 1 99 ? 30.434 -3.233 -32.040 1.00 93.12 99 TRP A CA 1
ATOM 799 C C . TRP A 1 99 ? 30.822 -4.545 -32.729 1.00 93.12 99 TRP A C 1
ATOM 801 O O . TRP A 1 99 ? 31.802 -4.568 -33.460 1.00 93.12 99 TRP A O 1
ATOM 811 N N . LEU A 1 100 ? 30.044 -5.614 -32.535 1.00 90.25 100 LEU A N 1
ATOM 812 C CA . LEU A 1 100 ? 30.287 -6.924 -33.154 1.00 90.25 100 LEU A CA 1
ATOM 813 C C . LEU A 1 100 ? 30.053 -6.952 -34.668 1.00 90.25 100 LEU A C 1
ATOM 815 O O . LEU A 1 100 ? 30.599 -7.815 -35.338 1.00 90.25 100 LEU A O 1
ATOM 819 N N . VAL A 1 101 ? 29.206 -6.067 -35.195 1.00 92.69 101 VAL A N 1
ATOM 820 C CA . VAL A 1 101 ? 28.932 -5.968 -36.640 1.00 92.69 101 VAL A CA 1
ATOM 821 C C . VAL A 1 101 ? 29.967 -5.091 -37.352 1.00 92.69 101 VAL A C 1
ATOM 823 O O . VAL A 1 101 ? 30.192 -5.259 -38.547 1.00 92.69 101 VAL A O 1
ATOM 826 N N . VAL A 1 102 ? 30.561 -4.130 -36.640 1.00 90.06 102 VAL A N 1
ATOM 827 C CA . VAL A 1 102 ? 31.568 -3.203 -37.181 1.00 90.06 102 VAL A CA 1
ATOM 828 C C . VAL A 1 102 ? 32.992 -3.775 -37.105 1.00 90.06 102 VAL A C 1
ATOM 830 O O . VAL A 1 102 ? 33.825 -3.386 -37.924 1.00 90.06 102 VAL A O 1
ATOM 833 N N . LEU A 1 103 ? 33.271 -4.656 -36.135 1.00 86.81 103 LEU A N 1
ATOM 834 C CA . LEU A 1 103 ? 34.538 -5.388 -35.991 1.00 86.81 103 LEU A CA 1
ATOM 835 C C . LEU A 1 103 ? 34.616 -6.572 -36.967 1.00 86.81 103 LEU A C 1
ATOM 837 O O . LEU A 1 103 ? 35.704 -6.756 -37.556 1.00 86.81 103 LEU A O 1
#

pLDDT: mean 83.64, std 10.89, range [43.09, 95.44]

Foldseek 3Di:
DPPLPFDFADLQDKDADQVDRPWIWHHDPPASWTATPVPRWIWHQDPVRFKIWTPDPDDDIWMWGDSPHHTDTDPDPCVVVVVVVVVVVVVVVVVVVVVVVVD